Protein AF-A0A3B9NMW7-F1 (afdb_monomer_lite)

Foldseek 3Di:
DLVVVLVVVLVVCVVVPPDPVVSVVVSVVSVVVVVVVVVVVVVVVVVCLVVQCPDPDCCSNPVCVPPVPD

Structure (mmCIF, N/CA/C/O backbone):
data_AF-A0A3B9NMW7-F1
#
_entry.id   AF-A0A3B9NMW7-F1
#
loop_
_atom_site.group_PDB
_atom_site.id
_atom_site.type_symbol
_atom_site.label_atom_id
_atom_site.label_alt_id
_atom_site.label_comp_id
_atom_site.label_asym_id
_atom_site.label_entity_id
_atom_site.label_seq_id
_atom_site.pdbx_PDB_ins_code
_atom_site.Cartn_x
_atom_site.Cartn_y
_atom_site.Cartn_z
_atom_site.occupancy
_atom_site.B_iso_or_equiv
_atom_site.auth_seq_id
_atom_site.auth_comp_id
_atom_site.auth_asym_id
_atom_site.auth_atom_id
_atom_site.pdbx_PDB_model_num
ATOM 1 N N . MET A 1 1 ? -10.092 -5.884 2.490 1.00 60.81 1 MET A N 1
ATOM 2 C CA . MET A 1 1 ? -9.746 -7.163 3.162 1.00 60.81 1 MET A CA 1
ATOM 3 C C . MET A 1 1 ? -9.522 -6.956 4.655 1.00 60.81 1 MET A C 1
ATOM 5 O O . MET A 1 1 ? -10.142 -7.678 5.419 1.00 60.81 1 MET A O 1
ATOM 9 N N . LEU A 1 2 ? -8.732 -5.960 5.081 1.00 64.69 2 LEU A N 1
ATOM 10 C CA . LEU A 1 2 ? -8.579 -5.625 6.507 1.00 64.69 2 LEU A CA 1
ATOM 11 C C . LEU A 1 2 ? -9.895 -5.179 7.169 1.00 64.69 2 LEU A C 1
ATOM 13 O O . LEU A 1 2 ? -10.211 -5.677 8.240 1.00 64.69 2 LEU A O 1
ATOM 17 N N . ASP A 1 3 ? -10.729 -4.379 6.494 1.00 67.56 3 ASP A N 1
ATOM 18 C CA . ASP A 1 3 ? -12.033 -3.946 7.040 1.00 67.56 3 ASP A CA 1
ATOM 19 C C . ASP A 1 3 ? -12.978 -5.102 7.392 1.00 67.56 3 ASP A C 1
ATOM 21 O O . ASP A 1 3 ? -13.744 -5.025 8.350 1.00 67.56 3 ASP A O 1
ATOM 25 N N . ALA A 1 4 ? -12.884 -6.218 6.662 1.00 73.50 4 ALA A N 1
ATOM 26 C CA . ALA A 1 4 ? -13.677 -7.416 6.933 1.00 73.50 4 ALA A CA 1
ATOM 27 C C . ALA A 1 4 ? -13.240 -8.137 8.223 1.00 73.50 4 ALA A C 1
ATOM 29 O O . ALA A 1 4 ? -14.015 -8.905 8.789 1.00 73.50 4 ALA A O 1
ATOM 30 N N . LEU A 1 5 ? -12.013 -7.890 8.693 1.00 68.94 5 LEU A N 1
ATOM 31 C CA . LEU A 1 5 ? -11.461 -8.457 9.925 1.00 68.94 5 LEU A CA 1
ATOM 32 C C . LEU A 1 5 ? -11.746 -7.574 11.149 1.00 68.94 5 LEU A C 1
ATOM 34 O O . LEU A 1 5 ? -11.732 -8.081 12.268 1.00 68.94 5 LEU A O 1
ATOM 38 N N . ILE A 1 6 ? -12.065 -6.289 10.956 1.00 70.69 6 ILE A N 1
ATOM 39 C CA . ILE A 1 6 ? -12.342 -5.352 12.056 1.00 70.69 6 ILE A CA 1
ATOM 40 C C . ILE A 1 6 ? -13.609 -5.773 12.817 1.00 70.69 6 ILE A C 1
ATOM 42 O O . ILE A 1 6 ? -13.582 -5.895 14.040 1.00 70.69 6 ILE A O 1
ATOM 46 N N . GLY A 1 7 ? -14.706 -6.084 12.118 1.00 73.00 7 GLY A N 1
ATOM 47 C CA . GLY A 1 7 ? -15.977 -6.474 12.753 1.00 73.00 7 GLY A CA 1
ATOM 48 C C . GLY A 1 7 ? -15.867 -7.683 13.704 1.00 73.00 7 GLY A C 1
ATOM 49 O O . GLY A 1 7 ? -16.240 -7.564 14.873 1.00 73.00 7 GLY A O 1
ATOM 50 N N . PRO A 1 8 ? -15.303 -8.825 13.266 1.00 77.94 8 PRO A N 1
ATOM 51 C CA . PRO A 1 8 ? -15.067 -9.987 14.127 1.00 77.94 8 PRO A CA 1
ATOM 52 C C . PRO A 1 8 ? -14.157 -9.699 15.331 1.00 77.94 8 PRO A C 1
ATOM 54 O O . PRO A 1 8 ? -14.411 -10.205 16.423 1.00 77.94 8 PRO A O 1
ATOM 57 N N . VAL A 1 9 ? -13.121 -8.869 15.160 1.00 72.12 9 VAL A N 1
ATOM 58 C CA . VAL A 1 9 ? -12.219 -8.470 16.256 1.00 72.12 9 VAL A CA 1
ATOM 59 C C . VAL A 1 9 ? -12.946 -7.595 17.277 1.00 72.12 9 VAL A C 1
ATOM 61 O O . VAL A 1 9 ? -12.751 -7.768 18.478 1.00 72.12 9 VAL A O 1
ATOM 64 N N . THR A 1 10 ? -13.853 -6.725 16.829 1.00 70.12 10 THR A N 1
ATOM 65 C CA . THR A 1 10 ? -14.658 -5.884 17.730 1.00 70.12 10 THR A CA 1
ATOM 66 C C . THR A 1 10 ? -15.611 -6.734 18.580 1.00 70.12 10 THR A C 1
ATOM 68 O O . THR A 1 10 ? -15.702 -6.536 19.788 1.00 70.12 10 THR A O 1
ATOM 71 N N . GLY A 1 11 ? -16.229 -7.765 17.988 1.00 75.88 11 GLY A N 1
ATOM 72 C CA . GLY A 1 11 ? -17.061 -8.727 18.724 1.00 75.88 11 GLY A CA 1
ATOM 73 C C . GLY A 1 11 ? -16.281 -9.609 19.713 1.00 75.88 11 GLY A C 1
ATOM 74 O O . GLY A 1 11 ? -16.841 -10.073 20.706 1.00 75.88 11 GLY A O 1
ATOM 75 N N . LEU A 1 12 ? -14.982 -9.830 19.480 1.00 74.75 12 LEU A N 1
ATOM 76 C CA . LEU A 1 12 ? -14.101 -10.467 20.464 1.00 74.75 12 LEU A CA 1
ATOM 77 C C . LEU A 1 12 ? -13.766 -9.512 21.616 1.00 74.75 12 LEU A C 1
ATOM 79 O O . LEU A 1 12 ? -13.794 -9.942 22.768 1.00 74.75 12 LEU A O 1
ATOM 83 N N . LEU A 1 13 ? -13.512 -8.227 21.339 1.00 70.56 13 LEU A N 1
ATOM 84 C CA . LEU A 1 13 ? -13.292 -7.222 22.387 1.00 70.56 13 LEU A CA 1
ATOM 85 C C . LEU A 1 13 ? -14.502 -7.118 23.328 1.00 70.56 13 LEU A C 1
ATOM 87 O O . LEU A 1 13 ? -14.310 -7.113 24.5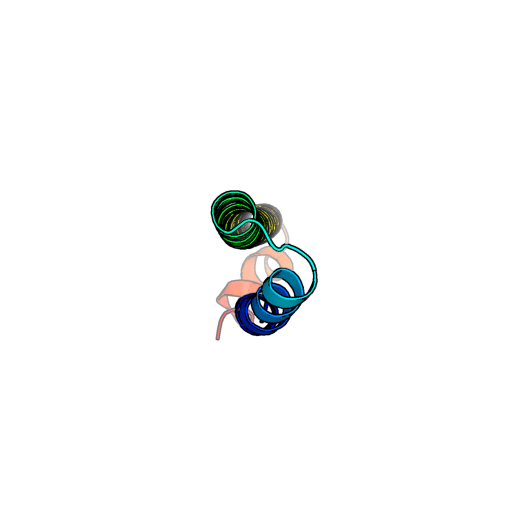40 1.00 70.56 13 LEU A O 1
ATOM 91 N N . ASP A 1 14 ? -15.729 -7.158 22.798 1.00 68.00 14 ASP A N 1
ATOM 92 C CA . ASP A 1 14 ? -16.967 -7.166 23.599 1.00 68.00 14 ASP A CA 1
ATOM 93 C C . ASP A 1 14 ? -17.062 -8.331 24.594 1.00 68.00 14 ASP A C 1
ATOM 95 O O . ASP A 1 14 ? -17.709 -8.221 25.635 1.00 68.00 14 ASP A O 1
ATOM 99 N N . LYS A 1 15 ? -16.427 -9.466 24.289 1.00 72.31 15 LYS A N 1
ATOM 100 C CA . LYS A 1 15 ? -16.501 -10.673 25.119 1.00 72.31 15 LYS A CA 1
ATOM 101 C C . LYS A 1 15 ? -15.438 -10.713 26.218 1.00 72.31 15 LYS A C 1
ATOM 103 O O . LYS A 1 15 ? -15.627 -11.413 27.211 1.00 72.31 15 LYS A O 1
ATOM 108 N N . PHE A 1 16 ? -14.325 -10.003 26.032 1.00 73.19 16 PHE A N 1
ATOM 109 C CA . PHE A 1 16 ? -13.156 -10.072 26.916 1.00 73.19 16 PHE A CA 1
ATOM 110 C C . PHE A 1 16 ? -12.820 -8.752 27.619 1.00 73.19 16 PHE A C 1
ATOM 112 O O . PHE A 1 16 ? -12.048 -8.777 28.576 1.00 73.19 16 PHE A O 1
ATOM 119 N N . ILE A 1 17 ? -13.405 -7.623 27.200 1.00 72.06 17 ILE A N 1
ATOM 120 C CA . ILE A 1 17 ? -13.212 -6.309 27.824 1.00 72.06 17 ILE A CA 1
ATOM 121 C C . ILE A 1 17 ? -14.560 -5.792 28.348 1.00 72.06 17 ILE A C 1
ATOM 123 O O . ILE A 1 17 ? -15.394 -5.343 27.565 1.00 72.06 17 ILE A O 1
ATOM 127 N N . PRO A 1 18 ? -14.791 -5.851 29.674 1.00 73.75 18 PRO A N 1
ATOM 128 C CA . PRO A 1 18 ? -16.025 -5.364 30.294 1.00 73.75 18 PRO A CA 1
ATOM 129 C C . PRO A 1 18 ? -16.146 -3.832 30.316 1.00 73.75 18 PRO A C 1
ATOM 131 O O . PRO A 1 18 ? -17.256 -3.312 30.407 1.00 73.75 18 PRO A O 1
ATOM 134 N N . ASP A 1 19 ? -15.016 -3.117 30.272 1.00 82.56 19 ASP A N 1
ATOM 135 C CA . ASP A 1 19 ? -14.967 -1.655 30.328 1.00 82.56 19 ASP A CA 1
ATOM 136 C C . ASP A 1 19 ? -15.246 -1.030 28.951 1.00 82.56 19 ASP A C 1
ATOM 138 O O . ASP A 1 19 ? -14.558 -1.302 27.963 1.00 82.56 19 ASP A O 1
ATOM 142 N N . ALA A 1 20 ? -16.291 -0.204 28.880 1.00 78.81 20 ALA A N 1
ATOM 143 C CA . ALA A 1 20 ? -16.791 0.332 27.619 1.00 78.81 20 ALA A CA 1
ATOM 144 C C . ALA A 1 20 ? -15.852 1.370 26.985 1.00 78.81 20 ALA A C 1
ATOM 146 O O . ALA A 1 20 ? -15.784 1.440 25.753 1.00 78.81 20 ALA A O 1
ATOM 147 N N . ASP A 1 21 ? -15.140 2.148 27.800 1.00 82.62 21 ASP A N 1
ATOM 148 C CA . ASP A 1 21 ? -14.252 3.211 27.332 1.00 82.62 21 ASP A CA 1
ATOM 149 C C . ASP A 1 21 ? -12.947 2.625 26.785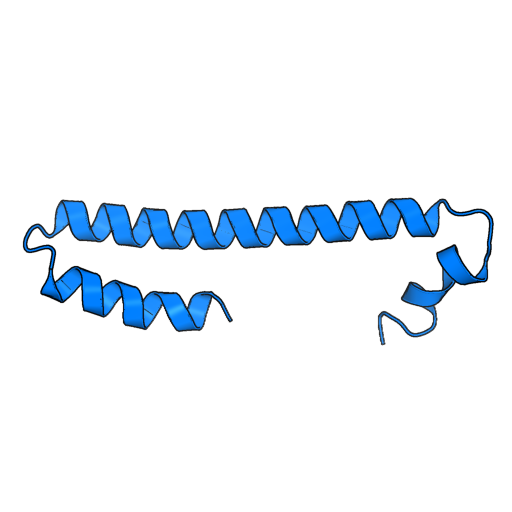 1.00 82.62 21 ASP A C 1
ATOM 151 O O . ASP A 1 21 ? -12.525 2.977 25.679 1.00 82.62 21 ASP A O 1
ATOM 155 N N . GLU A 1 22 ? -12.363 1.651 27.486 1.00 81.75 22 GLU A N 1
ATOM 156 C CA . GLU A 1 22 ? -11.159 0.952 27.037 1.00 81.75 22 GLU A CA 1
ATOM 157 C C . GLU A 1 22 ? -11.408 0.156 25.750 1.00 81.75 22 GLU A C 1
ATOM 159 O O . GLU A 1 22 ? -10.594 0.181 24.822 1.00 81.75 22 GLU A O 1
ATOM 164 N N . ARG A 1 23 ? -12.575 -0.488 25.627 1.00 78.81 23 ARG A N 1
ATOM 165 C CA . ARG A 1 23 ? -12.980 -1.150 24.380 1.00 78.81 23 ARG A CA 1
ATOM 166 C C . ARG A 1 23 ? -13.068 -0.162 23.218 1.00 78.81 23 ARG A C 1
ATOM 168 O O . ARG A 1 23 ? -12.556 -0.454 22.138 1.00 78.81 23 ARG A O 1
ATOM 175 N N . ASN A 1 24 ? -13.726 0.981 23.412 1.00 82.31 24 ASN A N 1
ATOM 176 C CA . ASN A 1 24 ? -13.887 1.979 22.353 1.00 82.31 24 ASN A CA 1
ATOM 177 C C . ASN A 1 24 ? -12.532 2.558 21.922 1.00 82.31 24 ASN A C 1
ATOM 179 O O . ASN A 1 24 ? -12.295 2.730 20.725 1.00 82.31 24 ASN A O 1
ATOM 183 N N . ARG A 1 25 ? -11.620 2.785 22.878 1.00 84.75 25 ARG A N 1
ATOM 184 C CA . ARG A 1 25 ? -10.237 3.198 22.605 1.00 84.75 25 ARG A CA 1
ATOM 185 C C . ARG A 1 25 ? -9.504 2.163 21.752 1.00 84.75 25 ARG A C 1
ATOM 187 O O . ARG A 1 25 ? -8.942 2.521 20.722 1.00 84.75 25 ARG A O 1
ATOM 194 N N . LEU A 1 26 ? -9.560 0.886 22.130 1.00 81.44 26 LEU A N 1
ATOM 195 C CA . LEU A 1 26 ? -8.897 -0.199 21.401 1.00 81.44 26 LEU A CA 1
ATOM 196 C C . LEU A 1 26 ? -9.490 -0.420 20.006 1.00 81.44 26 LEU A C 1
ATOM 198 O O . LEU A 1 26 ? -8.744 -0.587 19.045 1.00 81.44 26 LEU A O 1
ATOM 202 N N . ALA A 1 27 ? -10.815 -0.377 19.865 1.00 80.31 27 ALA A N 1
ATOM 203 C CA . ALA A 1 27 ? -11.472 -0.469 18.563 1.00 80.31 27 ALA A CA 1
ATOM 204 C C . ALA A 1 27 ? -11.035 0.679 17.634 1.00 80.31 27 ALA A C 1
ATOM 206 O O . ALA A 1 27 ? -10.727 0.449 16.463 1.00 80.31 27 ALA A O 1
ATOM 207 N N . HIS A 1 28 ? -10.940 1.902 18.165 1.00 84.94 28 HIS A N 1
ATOM 208 C CA . HIS A 1 28 ? -10.452 3.059 17.418 1.00 84.94 28 HIS A CA 1
ATOM 209 C C . HIS A 1 28 ? -8.962 2.951 17.062 1.00 84.94 28 HIS A C 1
ATOM 211 O O . HIS A 1 28 ? -8.575 3.253 15.932 1.00 84.94 28 HIS A O 1
ATOM 217 N N . GLU A 1 29 ? -8.122 2.480 17.985 1.00 83.31 29 GLU A N 1
ATOM 218 C CA . GLU A 1 29 ? -6.701 2.237 17.724 1.00 83.31 29 GLU A CA 1
ATOM 219 C C . GLU A 1 29 ? -6.498 1.173 16.645 1.00 83.31 29 GLU A C 1
ATOM 221 O O . GLU A 1 29 ? -5.674 1.366 15.756 1.00 83.31 29 GLU A O 1
ATOM 226 N N . ILE A 1 30 ? -7.280 0.092 16.658 1.00 82.19 30 ILE A N 1
ATOM 227 C CA . ILE A 1 30 ? -7.230 -0.954 15.628 1.00 82.19 30 ILE A CA 1
ATOM 228 C C . ILE A 1 30 ? -7.639 -0.397 14.263 1.00 82.19 30 ILE A C 1
ATOM 230 O O . ILE A 1 30 ? -6.944 -0.644 13.275 1.00 82.19 30 ILE A O 1
ATOM 234 N N . ALA A 1 31 ? -8.721 0.383 14.198 1.00 80.69 31 ALA A N 1
ATOM 235 C CA . ALA A 1 31 ? -9.143 1.035 12.960 1.00 80.69 31 ALA A CA 1
ATOM 236 C C . ALA A 1 31 ? -8.052 1.982 12.427 1.00 80.69 31 ALA A C 1
ATOM 238 O O . ALA A 1 31 ? -7.647 1.885 11.270 1.00 80.69 31 ALA A O 1
ATOM 239 N N . THR A 1 32 ? -7.488 2.817 13.301 1.00 86.31 32 THR A N 1
ATOM 240 C CA . THR A 1 32 ? -6.426 3.769 12.945 1.00 86.31 32 THR A CA 1
ATOM 241 C C . THR A 1 32 ? -5.139 3.059 12.514 1.00 86.31 32 THR A C 1
ATOM 243 O O . THR A 1 32 ? -4.483 3.475 11.560 1.00 86.31 32 THR A O 1
ATOM 246 N N . MET A 1 33 ? -4.749 1.970 13.184 1.00 84.44 33 MET A N 1
ATOM 247 C CA . MET A 1 33 ? -3.594 1.160 12.785 1.00 84.44 33 MET A CA 1
ATOM 248 C C . MET A 1 33 ? -3.814 0.501 11.423 1.00 84.44 33 MET A C 1
ATOM 250 O O . MET A 1 33 ? -2.901 0.503 10.600 1.00 84.44 33 MET A O 1
ATOM 254 N N . SER A 1 34 ? -5.019 -0.013 11.157 1.00 81.38 34 SER A N 1
ATOM 255 C CA . SER A 1 34 ? -5.381 -0.580 9.853 1.00 81.38 34 SER A CA 1
ATOM 256 C C . SER A 1 34 ? -5.215 0.451 8.731 1.00 81.38 34 SER A C 1
ATOM 258 O O . SER A 1 34 ? -4.549 0.175 7.729 1.00 81.38 34 SER A O 1
ATOM 260 N N 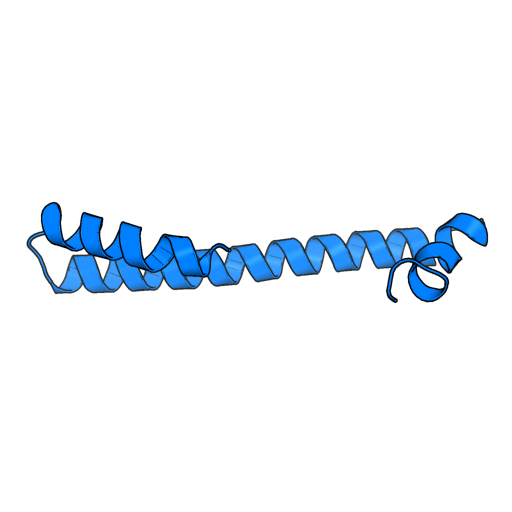. GLU A 1 35 ? -5.724 1.672 8.925 1.00 84.56 35 GLU A N 1
ATOM 261 C CA . GLU A 1 35 ? -5.552 2.776 7.972 1.00 84.56 35 GLU A CA 1
ATOM 262 C C . GLU A 1 35 ? -4.078 3.161 7.785 1.00 84.56 35 GLU A C 1
ATOM 264 O O . GLU A 1 35 ? -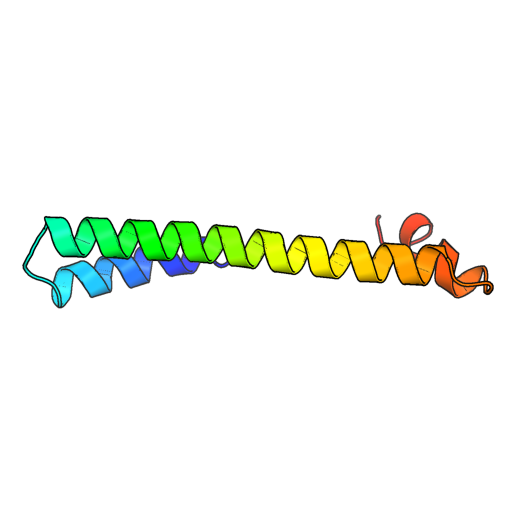3.609 3.323 6.655 1.00 84.56 35 GLU A O 1
ATOM 269 N N . ARG A 1 36 ? -3.306 3.257 8.876 1.00 87.50 36 ARG A N 1
ATOM 270 C CA . ARG A 1 36 ? -1.865 3.556 8.814 1.00 87.50 36 ARG A CA 1
ATOM 271 C C . ARG A 1 36 ? -1.104 2.501 8.019 1.00 87.50 36 ARG A C 1
ATOM 273 O O . ARG A 1 36 ? -0.311 2.867 7.154 1.00 87.50 36 ARG A O 1
ATOM 280 N N . HIS A 1 37 ? -1.378 1.220 8.249 1.00 86.94 37 HIS A N 1
ATOM 281 C CA . HIS A 1 37 ? -0.758 0.137 7.491 1.00 86.94 37 HIS A CA 1
ATOM 282 C C . HIS A 1 37 ? -1.146 0.167 6.014 1.00 86.94 37 HIS A C 1
ATOM 284 O O . HIS A 1 37 ? -0.279 0.001 5.158 1.00 86.94 37 HIS A O 1
ATOM 290 N N . ALA A 1 38 ? -2.414 0.435 5.689 1.00 86.94 38 ALA A N 1
ATOM 291 C CA . ALA A 1 38 ? -2.842 0.598 4.302 1.00 86.94 38 ALA A CA 1
ATOM 292 C C . ALA A 1 38 ? -2.086 1.748 3.611 1.00 86.94 38 ALA A C 1
ATOM 294 O O . ALA A 1 38 ? -1.602 1.592 2.487 1.00 86.94 38 ALA A O 1
ATOM 295 N N . HIS A 1 39 ? -1.910 2.878 4.302 1.00 89.12 39 HIS A N 1
ATOM 296 C CA . HIS A 1 39 ? -1.125 4.005 3.804 1.00 89.12 39 HIS A CA 1
ATOM 297 C C . HIS A 1 39 ? 0.364 3.684 3.640 1.00 89.12 39 HIS A C 1
ATOM 299 O O . HIS A 1 39 ? 0.966 4.103 2.652 1.00 89.12 39 HIS A O 1
ATOM 305 N N . GLU A 1 40 ? 0.975 2.960 4.575 1.00 91.75 40 GLU A N 1
ATOM 306 C CA . GLU A 1 40 ? 2.372 2.522 4.469 1.00 91.75 40 GLU A CA 1
ATOM 307 C C . GLU A 1 40 ? 2.581 1.587 3.276 1.00 91.75 40 GLU A C 1
ATOM 309 O O . GLU A 1 40 ? 3.529 1.762 2.511 1.00 91.75 40 GLU A O 1
ATOM 314 N N . LEU A 1 41 ? 1.658 0.650 3.061 1.00 91.12 41 LEU A N 1
ATOM 315 C CA . LEU A 1 41 ? 1.705 -0.284 1.940 1.00 91.12 41 LEU A CA 1
ATOM 316 C C . LEU A 1 41 ? 1.556 0.457 0.603 1.00 91.12 41 LEU A C 1
ATOM 318 O O . LEU A 1 41 ? 2.338 0.232 -0.322 1.00 91.12 41 LEU A O 1
ATOM 322 N N . ALA A 1 42 ? 0.619 1.407 0.524 1.00 91.88 42 ALA A N 1
ATOM 323 C CA . ALA A 1 42 ? 0.457 2.270 -0.643 1.00 91.88 42 ALA A CA 1
ATOM 324 C C . ALA A 1 42 ? 1.722 3.098 -0.928 1.00 91.88 42 ALA A C 1
ATOM 326 O O . ALA A 1 42 ? 2.165 3.168 -2.074 1.00 91.88 42 ALA A O 1
ATOM 327 N N . LYS A 1 43 ? 2.354 3.673 0.103 1.00 94.44 43 LYS A N 1
ATOM 328 C CA . LYS A 1 43 ? 3.638 4.382 -0.039 1.00 94.44 43 LYS A CA 1
ATOM 329 C C . LYS A 1 43 ? 4.747 3.460 -0.543 1.00 94.44 43 LYS A C 1
ATOM 331 O O . LYS A 1 43 ? 5.478 3.847 -1.447 1.00 94.44 43 LYS A O 1
ATOM 336 N N . GLY A 1 44 ? 4.836 2.238 -0.019 1.00 93.31 44 GLY A N 1
ATOM 337 C CA . GLY A 1 44 ? 5.792 1.237 -0.496 1.00 93.31 44 GLY A CA 1
ATOM 338 C C . GLY A 1 44 ? 5.626 0.938 -1.988 1.00 93.31 44 GLY A C 1
ATOM 339 O O . GLY A 1 44 ? 6.607 0.927 -2.727 1.00 93.31 44 GLY A O 1
ATOM 340 N N . GLN A 1 45 ? 4.383 0.788 -2.457 1.00 89.56 45 GLN A N 1
ATOM 341 C CA . GLN A 1 45 ? 4.102 0.603 -3.884 1.00 89.56 45 GLN A CA 1
ATOM 342 C C . GLN A 1 45 ? 4.509 1.820 -4.722 1.00 89.56 45 GLN A C 1
ATOM 344 O O . GLN A 1 45 ? 5.069 1.659 -5.803 1.00 89.56 45 GLN A O 1
ATOM 349 N N . LEU A 1 46 ? 4.281 3.041 -4.229 1.00 93.81 46 LEU A N 1
ATOM 350 C CA . LEU A 1 46 ? 4.703 4.260 -4.926 1.00 93.81 46 LEU A CA 1
ATOM 351 C C . LEU A 1 46 ? 6.227 4.344 -5.085 1.00 93.81 46 LEU A C 1
ATOM 353 O O . LEU A 1 46 ? 6.697 4.713 -6.161 1.00 93.81 46 LEU A O 1
ATOM 357 N N . GLU A 1 47 ? 6.996 3.971 -4.061 1.00 95.12 47 GLU A N 1
ATOM 358 C CA . GLU A 1 47 ? 8.463 3.949 -4.143 1.00 95.12 47 GLU A CA 1
ATOM 359 C C . GLU A 1 47 ? 8.963 2.919 -5.159 1.00 95.12 47 GLU A C 1
ATOM 361 O O . GLU A 1 47 ? 9.823 3.227 -5.985 1.00 95.12 47 GLU A O 1
ATOM 366 N N . VAL A 1 48 ? 8.372 1.723 -5.162 1.00 93.00 48 VAL A N 1
ATOM 367 C CA . VAL A 1 48 ? 8.675 0.679 -6.149 1.00 93.00 48 VAL A CA 1
ATOM 368 C C . VAL A 1 48 ? 8.363 1.171 -7.569 1.00 93.00 48 VAL A C 1
ATOM 370 O O . VAL A 1 48 ? 9.220 1.111 -8.451 1.00 93.00 48 VAL A O 1
ATOM 373 N N . ASN A 1 49 ? 7.188 1.775 -7.773 1.00 92.75 49 ASN A N 1
ATOM 374 C CA . ASN A 1 49 ? 6.792 2.341 -9.064 1.00 92.75 49 ASN A CA 1
ATOM 375 C C . ASN A 1 49 ? 7.765 3.428 -9.536 1.00 92.75 49 ASN A C 1
ATOM 377 O O . ASN A 1 49 ? 8.129 3.468 -10.710 1.00 92.75 49 ASN A O 1
ATOM 381 N N . LYS A 1 50 ? 8.193 4.312 -8.630 1.00 93.44 50 LYS A N 1
ATOM 382 C CA . LYS A 1 50 ? 9.151 5.380 -8.926 1.00 93.44 50 LYS A CA 1
ATOM 383 C C . LYS A 1 50 ? 10.520 4.816 -9.305 1.00 93.44 50 LYS A C 1
ATOM 385 O O . LYS A 1 50 ? 11.129 5.300 -10.259 1.00 93.44 50 LYS A O 1
ATOM 390 N N . ALA A 1 51 ? 10.994 3.800 -8.585 1.00 94.31 51 ALA A N 1
ATOM 391 C CA . ALA A 1 51 ? 12.259 3.136 -8.876 1.00 94.31 51 ALA A CA 1
ATOM 392 C C . ALA A 1 51 ? 12.240 2.456 -10.253 1.00 94.31 51 ALA A C 1
ATOM 394 O O . ALA A 1 51 ? 13.185 2.602 -11.028 1.00 94.31 51 ALA A O 1
ATOM 395 N N . GLU A 1 52 ? 11.150 1.769 -10.593 1.00 92.19 52 GLU A N 1
ATOM 396 C CA . GLU A 1 52 ? 11.000 1.123 -11.898 1.00 92.19 52 GLU A CA 1
ATOM 397 C C . GLU A 1 52 ? 10.836 2.136 -13.032 1.00 92.19 52 GLU A C 1
ATOM 399 O O . GLU A 1 52 ? 11.464 1.977 -14.075 1.00 92.19 52 GLU A O 1
ATOM 404 N N . ALA A 1 53 ? 10.096 3.226 -12.816 1.00 90.94 53 ALA A N 1
ATOM 405 C CA . ALA A 1 53 ? 9.963 4.307 -13.792 1.00 90.94 53 ALA A CA 1
ATOM 406 C C . ALA A 1 53 ? 11.299 5.016 -14.091 1.00 90.94 53 ALA A C 1
ATOM 408 O O . ALA A 1 53 ? 11.521 5.464 -15.213 1.00 90.94 53 ALA A O 1
ATOM 409 N N . ALA A 1 54 ? 12.206 5.101 -13.111 1.00 93.94 54 ALA A N 1
ATOM 410 C CA . ALA A 1 54 ? 13.547 5.664 -13.288 1.00 93.94 54 ALA A CA 1
ATOM 411 C C . ALA A 1 54 ? 14.542 4.695 -13.963 1.00 93.94 54 ALA A C 1
ATOM 413 O O . ALA A 1 54 ? 15.691 5.064 -14.229 1.00 93.94 54 ALA A O 1
ATOM 414 N N . HIS A 1 55 ? 14.142 3.449 -14.227 1.00 95.06 55 HIS A N 1
ATOM 415 C CA . HIS A 1 55 ? 15.023 2.431 -14.783 1.00 95.06 55 HIS A CA 1
ATOM 416 C C . HIS A 1 55 ? 15.325 2.683 -16.274 1.00 95.06 55 HIS A C 1
ATOM 418 O O . HIS A 1 55 ? 14.445 3.009 -17.063 1.00 95.06 55 HIS A O 1
ATOM 424 N N . LYS A 1 56 ? 16.580 2.476 -16.704 1.00 94.31 56 LYS A N 1
ATOM 425 C CA . LYS A 1 56 ? 17.016 2.740 -18.097 1.00 94.31 56 LYS A CA 1
ATOM 426 C C . LYS A 1 56 ? 16.393 1.800 -19.136 1.00 94.31 56 LYS A C 1
ATOM 428 O O . LYS A 1 56 ? 16.306 2.146 -20.309 1.00 94.31 56 LYS A O 1
ATOM 433 N N . SER A 1 57 ? 16.013 0.590 -18.724 1.00 94.50 57 SER A N 1
ATOM 434 C CA . SER A 1 57 ? 15.312 -0.358 -19.599 1.00 94.50 57 SER A CA 1
ATOM 435 C C . SER A 1 57 ? 13.865 0.076 -19.790 1.00 94.50 57 SER A C 1
ATOM 437 O O . SER A 1 57 ? 13.092 0.069 -18.831 1.00 94.50 57 SER A O 1
ATOM 439 N N . MET A 1 58 ? 13.486 0.356 -21.038 1.00 90.00 58 MET A N 1
ATOM 440 C CA . MET A 1 58 ? 12.105 0.665 -21.412 1.00 90.00 58 MET A CA 1
ATOM 441 C C . MET A 1 58 ? 11.110 -0.440 -21.044 1.00 90.00 58 MET A C 1
ATOM 443 O O . MET A 1 58 ? 9.958 -0.140 -20.752 1.00 90.00 58 MET A O 1
ATOM 447 N N . PHE A 1 59 ? 11.546 -1.702 -21.002 1.00 91.88 59 PHE A N 1
ATOM 448 C CA . PHE A 1 59 ? 10.689 -2.805 -20.565 1.00 91.88 59 PHE A CA 1
ATOM 449 C C . PHE A 1 59 ? 10.360 -2.719 -19.069 1.00 91.88 59 PHE A C 1
ATOM 451 O O . PHE A 1 59 ? 9.239 -3.009 -18.675 1.00 91.88 59 PHE A O 1
ATOM 458 N N . VAL A 1 60 ? 11.307 -2.274 -18.239 1.00 90.88 60 VAL A N 1
ATOM 459 C CA . VAL A 1 60 ? 11.111 -2.140 -16.783 1.00 90.88 60 VAL A CA 1
ATOM 460 C C . VAL A 1 60 ? 10.354 -0.855 -16.444 1.00 90.88 60 VAL A C 1
ATOM 462 O O . VAL A 1 60 ? 9.452 -0.877 -15.616 1.00 90.88 60 VAL A O 1
ATOM 465 N N . ALA A 1 61 ? 10.655 0.256 -17.117 1.00 92.94 61 ALA A N 1
ATOM 466 C CA . ALA A 1 61 ? 9.946 1.513 -16.881 1.00 92.94 61 ALA A CA 1
ATOM 467 C C . ALA A 1 61 ? 8.522 1.526 -17.468 1.00 92.94 61 ALA A C 1
ATOM 469 O O . ALA A 1 61 ? 7.639 2.197 -16.939 1.00 92.94 61 ALA A O 1
ATOM 470 N N . GLY A 1 62 ? 8.288 0.793 -18.563 1.00 90.12 62 GLY A N 1
ATOM 471 C CA . GLY A 1 62 ? 7.055 0.877 -19.348 1.00 90.12 62 GLY A CA 1
ATOM 472 C C . GLY A 1 62 ? 5.998 -0.196 -19.074 1.00 90.12 62 GLY A C 1
ATOM 473 O O . GLY A 1 62 ? 4.865 -0.027 -19.519 1.00 90.12 62 GLY A O 1
ATOM 474 N N . TRP A 1 63 ? 6.310 -1.288 -18.361 1.00 92.81 63 TRP A N 1
ATOM 475 C CA . TRP A 1 63 ? 5.369 -2.417 -18.242 1.00 92.81 63 TRP A CA 1
ATOM 476 C C . TRP A 1 63 ? 4.070 -2.056 -17.507 1.00 92.81 63 TRP A C 1
ATOM 478 O O . TRP A 1 63 ? 2.994 -2.504 -17.903 1.00 92.81 63 TRP A O 1
ATOM 488 N N . ARG A 1 64 ? 4.150 -1.214 -16.469 1.00 90.06 64 ARG A N 1
ATOM 489 C CA . ARG A 1 64 ? 2.990 -0.776 -15.677 1.00 90.06 64 ARG A CA 1
ATOM 490 C C . ARG A 1 64 ? 1.963 -0.002 -16.511 1.00 90.06 64 ARG A C 1
ATOM 492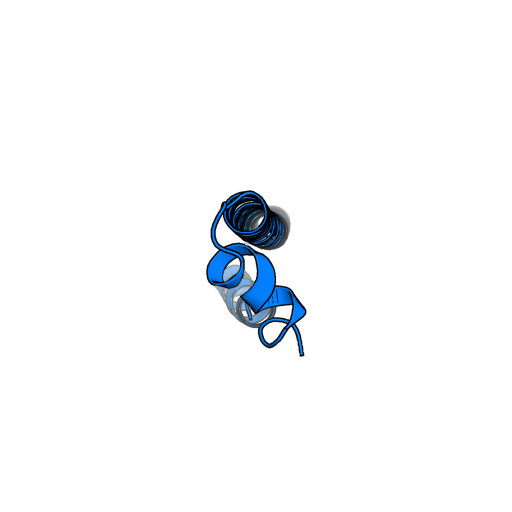 O O . ARG A 1 64 ? 0.830 -0.467 -16.576 1.00 90.06 64 ARG A O 1
ATOM 499 N N . PRO A 1 65 ? 2.331 1.096 -17.202 1.00 84.31 65 PRO A N 1
ATOM 500 C CA . PRO A 1 65 ? 1.408 1.779 -18.108 1.00 84.31 65 PRO A CA 1
ATOM 501 C C . PRO A 1 65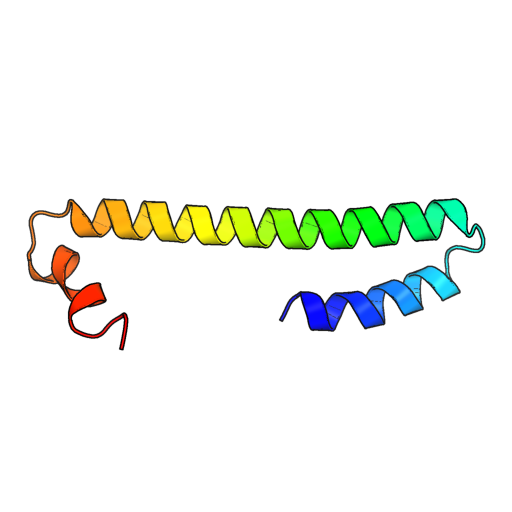 ? 0.902 0.912 -19.265 1.00 84.31 65 PRO A C 1
ATOM 503 O O . PRO A 1 65 ? -0.194 1.149 -19.759 1.00 84.31 65 PRO A O 1
ATOM 506 N N . PHE A 1 66 ? 1.700 -0.055 -19.728 1.00 86.88 66 PHE A N 1
ATOM 507 C CA . PHE A 1 66 ? 1.369 -0.853 -20.909 1.00 86.88 66 PHE A CA 1
ATOM 508 C C . PHE A 1 66 ? 0.364 -1.980 -20.621 1.00 86.88 66 PHE A C 1
ATOM 510 O O . PHE A 1 66 ? -0.562 -2.173 -21.401 1.00 86.88 66 PHE A O 1
ATOM 517 N N . VAL A 1 67 ? 0.545 -2.721 -19.521 1.00 85.69 67 VAL A N 1
ATOM 518 C CA . VAL A 1 67 ? -0.293 -3.887 -19.154 1.00 85.69 67 VAL A CA 1
ATOM 519 C C . VAL A 1 67 ? -0.544 -4.035 -17.651 1.00 85.69 67 VAL A C 1
ATOM 521 O O . VAL A 1 67 ? -1.399 -4.813 -17.250 1.00 85.69 67 VAL A O 1
ATOM 524 N N . GLY A 1 68 ? 0.214 -3.345 -16.795 1.00 81.69 68 GLY A N 1
ATOM 525 C CA . GLY A 1 68 ? 0.119 -3.511 -15.340 1.00 81.69 68 GLY A CA 1
ATOM 526 C C . GLY A 1 68 ? -0.982 -2.689 -14.660 1.00 81.69 68 GLY A C 1
ATOM 527 O O . GLY A 1 68 ? -1.224 -2.903 -13.475 1.00 81.69 68 GLY A O 1
ATOM 528 N N . TRP A 1 69 ? -1.611 -1.744 -15.368 1.00 79.69 69 TRP A N 1
ATOM 529 C CA . TRP A 1 69 ? -2.658 -0.846 -14.846 1.00 79.69 69 TRP A CA 1
ATOM 530 C C . TRP A 1 69 ? -4.016 -0.960 -15.561 1.00 79.69 69 TRP A C 1
ATOM 532 O O . TRP A 1 69 ? -4.943 -0.242 -15.190 1.00 79.69 69 TRP A O 1
ATOM 542 N N . THR A 1 70 ? -4.128 -1.816 -16.579 1.00 62.91 70 THR A N 1
ATOM 543 C CA . THR A 1 70 ? -5.404 -2.192 -17.220 1.00 62.91 70 THR A CA 1
ATOM 544 C C . THR A 1 70 ? -6.111 -3.264 -16.412 1.00 62.91 70 THR A C 1
ATOM 546 O O . THR A 1 70 ? -7.339 -3.142 -16.222 1.00 62.91 70 THR A O 1
#

Radius of gyration: 19.52 Å; chains: 1; bounding box: 34×16×52 Å

Sequence (70 aa):
MLDALIGPVTGLLDKFIPDADERNRLAHEIATMSERHAHELAKGQLEVNKAEAAHKSMFVAGWRPFVGWT

Secondary structure (DSSP, 8-state):
--HHHHHHHHHHHHHH---HHHHHHHHHHHHHHHHHHHHHHHHHHHHHHHHHHT-S-HHHHHHIIIII--

pLDDT: mean 83.24, std 9.09, range [60.81, 95.12]